Protein AF-A0AAW4WW04-F1 (afdb_monomer_lite)

Secondary structure (DSSP, 8-state):
--TT-SSSTT--GGGGTPPTT-S-HHHHHHHHHHHHHHHHHHHHHHT--HHHHHHHHHH-THHHHHHHTTTSS--HHHHHHHHHHHHT--

InterPro domains:
  IPR047194 CwlT-like, lysozyme domain [PF13702] (1-87)
  IPR047194 CwlT-like, lysozyme domain [cd16891] (1-89)

pLDDT: mean 97.0, std 4.24, range [63.0, 98.69]

Sequence (90 aa):
ESGGTLEDVMQSSESLGLPPNSLSTEESIKQGCKYFSELLAAAETKGCDLNSVIQSYNYGGGFLDYVAGHGKKYTFELAERFARDKSGGK

Radius of gyration: 13.83 Å; chains: 1; bounding box: 35×24×30 Å

Structure (mmCIF, N/CA/C/O backbone):
data_AF-A0AAW4WW04-F1
#
_entry.id   AF-A0AAW4WW04-F1
#
loop_
_atom_site.group_PDB
_atom_site.id
_atom_site.type_symbol
_atom_site.label_atom_id
_atom_site.label_alt_id
_atom_site.label_comp_id
_atom_site.label_asym_id
_atom_site.label_entity_id
_atom_site.label_seq_id
_atom_site.pdbx_PDB_ins_code
_atom_site.Cartn_x
_atom_site.Cartn_y
_atom_site.Cartn_z
_atom_site.occupancy
_atom_site.B_iso_or_equiv
_atom_site.auth_seq_id
_atom_site.auth_comp_id
_atom_site.auth_asym_id
_atom_site.auth_atom_id
_atom_site.pdbx_PDB_model_num
ATOM 1 N N . GLU A 1 1 ? 6.448 -9.457 -1.742 1.00 87.81 1 GLU A N 1
ATOM 2 C CA . GLU A 1 1 ? 6.078 -9.259 -3.160 1.00 87.81 1 GLU A CA 1
ATOM 3 C C . GLU A 1 1 ? 6.829 -10.194 -4.107 1.00 87.81 1 GLU A C 1
ATOM 5 O O . GLU A 1 1 ? 6.404 -11.328 -4.255 1.00 87.81 1 GLU A O 1
ATOM 10 N N . SER A 1 2 ? 7.964 -9.807 -4.696 1.00 90.25 2 SER A N 1
ATOM 11 C CA . SER A 1 2 ? 8.607 -10.578 -5.787 1.00 90.25 2 SER A CA 1
ATOM 12 C C . SER A 1 2 ? 9.508 -11.753 -5.363 1.00 90.25 2 SER A C 1
ATOM 14 O O . SER A 1 2 ? 10.146 -12.390 -6.203 1.00 90.25 2 SER A O 1
ATOM 16 N N . GLY A 1 3 ? 9.690 -11.977 -4.058 1.00 92.44 3 GLY A N 1
ATOM 17 C CA . GLY A 1 3 ? 10.741 -12.867 -3.547 1.00 92.44 3 GLY A CA 1
ATOM 18 C C . GLY A 1 3 ? 12.172 -12.396 -3.860 1.00 92.44 3 GLY A C 1
ATOM 19 O O . GLY A 1 3 ? 13.104 -13.178 -3.711 1.00 92.44 3 GLY A O 1
ATOM 20 N N . GLY A 1 4 ? 12.355 -11.145 -4.304 1.00 91.75 4 GLY A N 1
ATOM 21 C CA . GLY A 1 4 ? 13.664 -10.593 -4.670 1.00 91.75 4 GLY A CA 1
ATOM 22 C C . GLY A 1 4 ? 14.100 -10.885 -6.108 1.00 91.75 4 GLY A C 1
ATOM 23 O O . GLY A 1 4 ? 15.274 -10.719 -6.418 1.00 91.75 4 GLY A O 1
ATOM 24 N N . THR A 1 5 ? 13.193 -11.361 -6.969 1.00 94.50 5 THR A N 1
ATOM 25 C CA . THR A 1 5 ? 13.547 -11.894 -8.301 1.00 94.50 5 THR A CA 1
ATOM 26 C C . THR A 1 5 ? 13.169 -10.995 -9.479 1.00 94.50 5 THR A C 1
ATOM 28 O O . THR A 1 5 ? 13.672 -11.207 -10.580 1.00 94.50 5 THR A O 1
ATOM 31 N N . LEU A 1 6 ? 12.304 -10.000 -9.264 1.00 94.50 6 LEU A N 1
ATOM 32 C CA . LEU A 1 6 ? 11.858 -9.055 -10.293 1.00 94.50 6 LEU A CA 1
ATOM 33 C C . LEU A 1 6 ? 12.579 -7.712 -10.143 1.00 94.50 6 LEU A C 1
ATOM 35 O O . LEU A 1 6 ? 12.938 -7.334 -9.027 1.00 94.50 6 LEU A O 1
ATOM 39 N N . GLU A 1 7 ? 12.741 -6.980 -11.252 1.00 95.62 7 GLU A N 1
ATOM 40 C CA . GLU A 1 7 ? 13.305 -5.622 -11.224 1.00 95.62 7 GLU A CA 1
ATOM 41 C C . GLU A 1 7 ? 12.437 -4.692 -10.379 1.00 95.62 7 GLU A C 1
ATOM 43 O O . GLU A 1 7 ? 12.954 -4.067 -9.455 1.00 95.62 7 GLU A O 1
ATOM 48 N N . ASP A 1 8 ? 11.119 -4.700 -10.591 1.00 97.38 8 ASP A N 1
ATOM 49 C CA . ASP A 1 8 ? 10.157 -4.076 -9.683 1.00 97.38 8 ASP A CA 1
ATOM 50 C C . ASP A 1 8 ? 9.980 -4.937 -8.419 1.00 97.38 8 ASP A C 1
ATOM 52 O O . ASP A 1 8 ? 8.977 -5.630 -8.214 1.00 97.38 8 ASP A O 1
ATOM 56 N N . VAL A 1 9 ? 11.013 -4.936 -7.577 1.00 97.31 9 VAL A N 1
ATOM 57 C CA . VAL A 1 9 ? 11.180 -5.862 -6.451 1.00 97.31 9 VAL A CA 1
ATOM 58 C C . VAL A 1 9 ? 10.065 -5.756 -5.402 1.00 97.31 9 VAL A C 1
ATOM 60 O O . VAL A 1 9 ? 9.678 -6.769 -4.807 1.00 97.31 9 VAL A O 1
ATOM 63 N N . MET A 1 10 ? 9.521 -4.553 -5.211 1.00 97.94 10 MET A N 1
ATOM 64 C CA . MET A 1 10 ? 8.413 -4.235 -4.307 1.00 97.94 10 MET A CA 1
ATOM 65 C C . MET A 1 10 ? 7.035 -4.310 -4.981 1.00 97.94 10 MET A C 1
ATOM 67 O O . MET A 1 10 ? 6.051 -4.048 -4.290 1.00 97.94 10 MET A O 1
ATOM 71 N N . GLN A 1 11 ? 6.963 -4.624 -6.285 1.00 98.12 11 GLN A N 1
ATOM 72 C CA . GLN A 1 11 ? 5.733 -4.570 -7.096 1.00 98.12 11 GLN A CA 1
ATOM 73 C C . GLN A 1 11 ? 4.961 -3.265 -6.853 1.00 98.12 11 GLN A C 1
ATOM 75 O O . GLN A 1 11 ? 3.807 -3.262 -6.428 1.00 98.12 11 GLN A O 1
ATOM 80 N N . SER A 1 12 ? 5.663 -2.141 -6.996 1.00 97.94 12 SER A N 1
ATOM 81 C CA . SER A 1 12 ? 5.163 -0.819 -6.615 1.00 97.94 12 SER A CA 1
ATOM 82 C C . SER A 1 12 ? 4.801 0.061 -7.815 1.00 97.94 12 SER A C 1
ATOM 84 O O . SER A 1 12 ? 4.296 1.169 -7.609 1.00 97.94 12 SER A O 1
ATOM 86 N N . SER A 1 13 ? 4.969 -0.424 -9.053 1.00 98.19 13 SER A N 1
ATOM 87 C CA . SER A 1 13 ? 4.578 0.286 -10.284 1.00 98.19 13 SER A CA 1
ATOM 88 C C . SER A 1 13 ? 3.105 0.710 -10.280 1.00 98.19 13 SER A C 1
ATOM 90 O O . SER A 1 13 ? 2.782 1.868 -10.556 1.00 98.19 13 SER A O 1
ATOM 92 N N . GLU A 1 14 ? 2.203 -0.192 -9.899 1.00 97.25 14 GLU A N 1
ATOM 93 C CA . GLU A 1 1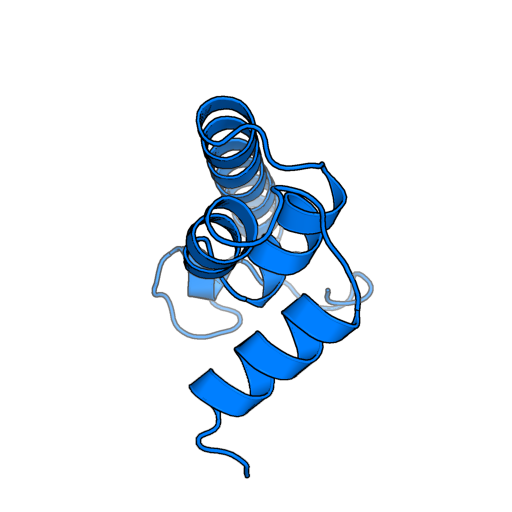4 ? 0.758 0.044 -9.885 1.00 97.25 14 GLU A CA 1
ATOM 94 C C . GLU A 1 14 ? 0.356 1.135 -8.883 1.00 97.25 14 GLU A C 1
ATOM 96 O O . GLU A 1 14 ? -0.610 1.860 -9.119 1.00 97.25 14 GLU A O 1
ATOM 101 N N . SER A 1 15 ? 1.133 1.329 -7.807 1.00 96.38 15 SER A N 1
ATOM 102 C CA . SER A 1 15 ? 0.902 2.421 -6.846 1.00 96.38 15 SER A CA 1
ATOM 103 C C . SER A 1 15 ? 1.132 3.816 -7.451 1.00 96.38 15 SER A C 1
ATOM 105 O O . SER A 1 15 ? 0.624 4.806 -6.924 1.00 96.38 15 SER A O 1
ATOM 107 N N . LEU A 1 16 ? 1.855 3.899 -8.575 1.00 96.50 16 LEU A N 1
ATOM 108 C CA . LEU A 1 16 ? 2.024 5.106 -9.394 1.00 96.50 16 LEU A CA 1
ATOM 109 C C . LEU A 1 16 ? 1.064 5.164 -10.591 1.00 96.50 16 LEU A C 1
ATOM 111 O O . LEU A 1 16 ? 1.116 6.118 -11.366 1.00 96.50 16 LEU A O 1
ATOM 115 N N . GLY A 1 17 ? 0.207 4.157 -10.773 1.00 96.62 17 GLY A N 1
ATOM 116 C CA . GLY A 1 17 ? -0.630 4.024 -11.966 1.00 96.62 17 GLY A CA 1
ATOM 117 C C . GLY A 1 17 ? 0.149 3.638 -13.227 1.00 96.62 17 GLY A C 1
ATOM 118 O O . GLY A 1 17 ? -0.352 3.835 -14.334 1.00 96.62 17 GLY A O 1
ATOM 119 N N . LEU A 1 18 ? 1.367 3.108 -13.078 1.00 97.62 18 LEU A N 1
ATOM 120 C CA . LEU A 1 18 ? 2.145 2.563 -14.188 1.00 97.62 18 LEU A CA 1
ATOM 121 C C . LEU A 1 18 ? 1.702 1.125 -14.506 1.00 97.62 18 LEU A C 1
ATOM 123 O O . LEU A 1 18 ? 1.124 0.454 -13.646 1.00 97.62 18 LEU A O 1
ATOM 127 N N . PRO A 1 19 ? 1.990 0.618 -15.719 1.00 97.69 19 PRO A N 1
ATOM 128 C CA . PRO A 1 19 ? 1.863 -0.806 -16.009 1.00 97.69 19 PRO A CA 1
ATOM 129 C C . PRO A 1 19 ? 2.685 -1.666 -15.027 1.00 97.69 19 PRO A C 1
ATOM 131 O O . PRO A 1 19 ? 3.720 -1.202 -14.539 1.00 97.69 19 PRO A O 1
ATOM 134 N N . PRO A 1 20 ? 2.287 -2.922 -14.766 1.00 9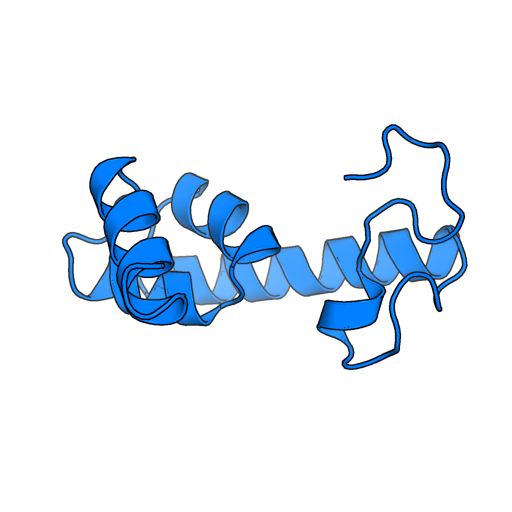6.75 20 PRO A N 1
ATOM 135 C CA . PRO A 1 20 ? 3.043 -3.817 -13.891 1.00 96.75 20 PRO A CA 1
ATOM 136 C C . PRO A 1 20 ? 4.501 -3.976 -14.338 1.00 96.75 20 PRO A C 1
ATOM 138 O O . PRO A 1 20 ? 4.764 -4.097 -15.536 1.00 96.75 20 PRO A O 1
ATOM 141 N N . ASN A 1 21 ? 5.432 -4.048 -13.381 1.00 97.00 21 ASN A N 1
ATOM 142 C CA . ASN A 1 21 ? 6.871 -4.233 -13.625 1.00 97.00 21 ASN A CA 1
ATOM 143 C C . ASN A 1 21 ? 7.532 -3.123 -14.467 1.00 97.00 21 ASN A C 1
ATOM 145 O O . ASN A 1 21 ? 8.387 -3.407 -15.304 1.00 97.00 21 ASN A O 1
ATOM 149 N N . SER A 1 22 ? 7.137 -1.865 -14.261 1.00 98.00 22 SER A N 1
ATOM 150 C CA . SER A 1 22 ? 7.691 -0.713 -14.994 1.00 98.00 22 SER A CA 1
ATOM 151 C C . SER A 1 22 ? 8.884 -0.043 -14.309 1.00 98.00 22 SER A C 1
ATOM 153 O O . SER A 1 22 ? 9.590 0.728 -14.954 1.00 98.00 22 SER A O 1
ATOM 155 N N . LEU A 1 23 ? 9.084 -0.271 -13.009 1.00 98.00 23 LEU A N 1
ATOM 156 C CA . LEU A 1 23 ? 10.144 0.367 -12.225 1.00 98.00 23 LEU A CA 1
ATOM 157 C C . LEU A 1 23 ? 11.400 -0.504 -12.152 1.00 98.00 23 LEU A C 1
ATOM 159 O O . LEU A 1 23 ? 11.311 -1.719 -11.972 1.00 98.00 23 LEU A O 1
ATOM 163 N N . SER A 1 24 ? 12.570 0.136 -12.185 1.00 98.38 24 SER A N 1
ATOM 164 C CA . SER A 1 24 ? 13.822 -0.516 -11.788 1.00 98.38 24 SER A CA 1
ATOM 165 C C . SER A 1 24 ? 13.834 -0.838 -10.286 1.00 98.38 24 SER A C 1
ATOM 167 O O . SER A 1 24 ? 13.010 -0.344 -9.519 1.00 98.38 24 SER A O 1
ATOM 169 N N . THR A 1 25 ? 14.808 -1.622 -9.820 1.00 98.31 25 THR A N 1
ATOM 170 C CA . THR A 1 25 ? 14.901 -2.028 -8.405 1.00 98.31 25 THR A CA 1
ATOM 171 C C . THR A 1 25 ? 15.039 -0.857 -7.441 1.00 98.31 25 THR A C 1
ATOM 173 O O . THR A 1 25 ? 14.362 -0.832 -6.413 1.00 98.31 25 THR A O 1
ATOM 176 N N . GLU A 1 26 ? 15.874 0.133 -7.757 1.00 98.38 26 GLU A N 1
ATOM 177 C CA . GLU A 1 26 ? 16.040 1.309 -6.897 1.00 98.38 26 GLU A CA 1
ATOM 178 C C . GLU A 1 26 ? 14.754 2.145 -6.842 1.00 98.38 26 GLU A C 1
ATOM 180 O O . GLU A 1 26 ? 14.299 2.530 -5.760 1.00 98.38 26 GLU A O 1
ATOM 185 N N . GLU A 1 27 ? 14.123 2.374 -7.995 1.00 98.50 27 GLU A N 1
ATOM 186 C CA . GLU A 1 27 ? 12.854 3.099 -8.079 1.00 98.50 27 GLU A CA 1
ATOM 187 C C . GLU A 1 27 ? 11.728 2.352 -7.366 1.00 98.50 27 GLU A C 1
ATOM 189 O O . GLU A 1 27 ? 10.936 2.969 -6.658 1.00 98.50 27 GLU A O 1
ATOM 194 N N . SER A 1 28 ? 11.699 1.027 -7.490 1.00 98.62 28 SER A N 1
ATOM 195 C CA . SER A 1 28 ? 10.728 0.151 -6.847 1.00 98.62 28 SER A CA 1
ATOM 196 C C . SER A 1 28 ? 10.826 0.209 -5.324 1.00 98.62 28 SER A C 1
ATOM 198 O O . SER A 1 28 ? 9.805 0.374 -4.651 1.00 98.62 28 SER A O 1
ATOM 200 N N . ILE A 1 29 ? 12.042 0.154 -4.766 1.00 98.56 29 ILE A N 1
ATOM 201 C CA . ILE A 1 29 ? 12.283 0.307 -3.321 1.00 98.56 29 ILE A CA 1
ATOM 202 C C . ILE A 1 29 ? 11.867 1.704 -2.862 1.00 98.56 29 ILE A C 1
ATOM 204 O O . ILE A 1 29 ? 11.132 1.846 -1.882 1.00 98.56 29 ILE A O 1
ATOM 208 N N . LYS A 1 30 ? 12.302 2.744 -3.581 1.00 98.69 30 LYS A N 1
ATOM 209 C CA .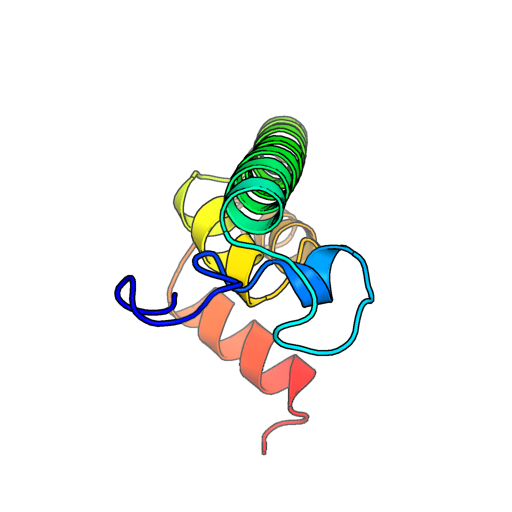 LYS A 1 30 ? 11.970 4.135 -3.258 1.00 98.69 30 LYS A CA 1
ATOM 210 C C . LYS A 1 30 ? 10.458 4.358 -3.249 1.00 98.69 30 LYS A C 1
ATOM 212 O O . LYS A 1 30 ? 9.930 4.938 -2.299 1.00 98.69 30 LYS A O 1
ATOM 217 N N . GLN A 1 31 ? 9.767 3.887 -4.282 1.00 98.62 31 GLN A N 1
ATOM 218 C CA . GLN A 1 31 ? 8.325 4.029 -4.412 1.00 98.62 31 GLN A CA 1
ATOM 219 C C . GLN A 1 31 ? 7.574 3.174 -3.387 1.00 98.62 31 GLN A C 1
ATOM 221 O O . GLN A 1 31 ? 6.641 3.674 -2.765 1.00 98.62 31 GLN A O 1
ATOM 226 N N . GLY A 1 32 ? 8.004 1.935 -3.144 1.00 98.38 32 GLY A N 1
ATOM 227 C CA . GLY A 1 32 ? 7.404 1.059 -2.136 1.00 98.38 32 GLY A CA 1
ATOM 228 C C . GLY A 1 32 ? 7.476 1.662 -0.730 1.00 98.38 32 GLY A C 1
ATOM 229 O O . GLY A 1 32 ? 6.463 1.729 -0.033 1.00 98.38 32 GLY A O 1
ATOM 230 N N . CYS A 1 33 ? 8.636 2.199 -0.336 1.00 98.56 33 CYS A N 1
ATOM 231 C CA . CYS A 1 33 ? 8.805 2.905 0.938 1.00 98.56 33 CYS A CA 1
ATOM 232 C C . CYS A 1 33 ? 7.936 4.166 1.026 1.00 98.56 33 CYS A C 1
ATOM 234 O O . CYS A 1 33 ? 7.283 4.394 2.047 1.00 98.56 33 CYS A O 1
ATOM 236 N N . LYS A 1 34 ? 7.895 4.974 -0.044 1.00 98.62 34 LYS A N 1
ATOM 237 C CA . LYS A 1 34 ? 7.033 6.162 -0.113 1.00 98.62 34 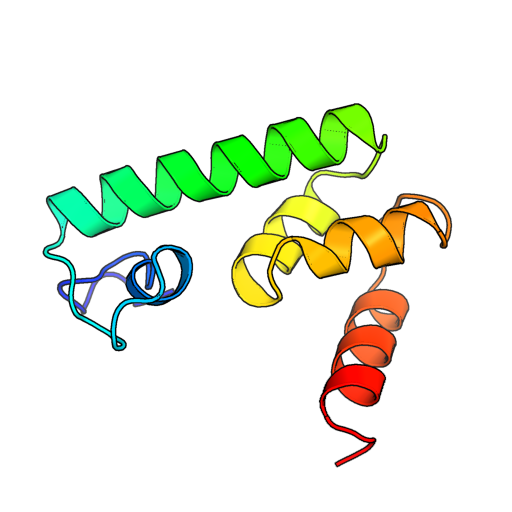LYS A CA 1
ATOM 238 C C . LYS A 1 34 ? 5.566 5.775 0.073 1.00 98.62 34 LYS A C 1
ATOM 240 O O . LYS A 1 34 ? 4.914 6.311 0.965 1.00 98.62 34 LYS A O 1
ATOM 245 N N . TYR A 1 35 ? 5.070 4.820 -0.708 1.00 98.56 35 TYR A N 1
ATOM 246 C CA . TYR A 1 35 ? 3.672 4.401 -0.663 1.00 98.56 35 TYR A CA 1
ATOM 247 C C . TYR A 1 35 ? 3.287 3.820 0.702 1.00 98.56 35 TYR A C 1
ATOM 249 O O . TYR A 1 35 ? 2.269 4.200 1.278 1.00 98.56 35 TYR A O 1
ATOM 257 N N . PHE A 1 36 ? 4.138 2.970 1.285 1.00 98.62 36 PHE A N 1
ATOM 258 C CA . PHE A 1 36 ? 3.903 2.433 2.625 1.00 98.62 36 PHE A CA 1
ATOM 259 C C . PHE A 1 36 ? 3.854 3.538 3.692 1.00 98.62 36 PHE A C 1
ATOM 261 O O . PHE A 1 36 ? 3.000 3.497 4.576 1.00 98.62 36 PHE A O 1
ATOM 268 N N . SER A 1 37 ? 4.714 4.560 3.596 1.00 98.56 37 SER A N 1
ATOM 269 C CA . SER A 1 37 ? 4.684 5.702 4.522 1.00 98.56 37 SER A CA 1
ATOM 270 C C . SER A 1 37 ? 3.399 6.535 4.408 1.00 98.56 37 SER A C 1
ATOM 272 O O . SER A 1 37 ? 2.860 6.975 5.423 1.00 98.56 37 SER A O 1
ATOM 274 N N . GLU A 1 38 ? 2.854 6.691 3.197 1.00 98.62 38 GLU A N 1
ATOM 275 C CA . GLU A 1 38 ? 1.577 7.377 2.961 1.00 98.62 38 GLU A CA 1
ATOM 276 C C . GLU A 1 38 ? 0.403 6.587 3.557 1.00 98.62 38 GLU A C 1
ATOM 278 O O . GLU A 1 38 ? -0.477 7.168 4.197 1.00 98.62 38 GLU A O 1
ATOM 283 N N . LEU A 1 39 ? 0.412 5.257 3.415 1.00 98.69 39 LEU A N 1
ATOM 284 C CA . LEU A 1 39 ? -0.575 4.378 4.047 1.00 98.69 39 LEU A CA 1
ATOM 285 C C . LEU A 1 39 ? -0.482 4.422 5.577 1.00 98.69 39 LEU A C 1
ATOM 287 O O . LEU A 1 39 ? -1.514 4.465 6.246 1.00 98.69 39 LEU A O 1
ATOM 291 N N . LEU A 1 40 ? 0.732 4.445 6.132 1.00 98.69 40 LEU A N 1
ATOM 292 C CA . LEU A 1 40 ? 0.948 4.544 7.574 1.00 98.69 40 LEU A CA 1
ATOM 293 C C . LEU A 1 40 ? 0.389 5.862 8.128 1.00 98.69 40 LEU A C 1
ATOM 295 O O . LEU A 1 40 ? -0.414 5.834 9.057 1.00 98.69 40 LEU A O 1
ATOM 299 N N . ALA A 1 41 ? 0.713 6.998 7.503 1.00 98.69 41 ALA A N 1
ATOM 300 C CA . ALA A 1 41 ? 0.183 8.305 7.898 1.00 98.69 41 ALA A CA 1
ATOM 301 C C . ALA A 1 41 ? -1.355 8.372 7.795 1.00 98.69 41 ALA A C 1
ATOM 303 O O . ALA A 1 41 ? -2.039 8.934 8.660 1.00 98.69 41 ALA A O 1
ATOM 304 N N . ALA A 1 42 ? -1.929 7.760 6.753 1.00 98.50 42 ALA A N 1
ATOM 305 C CA . ALA A 1 42 ? -3.376 7.657 6.602 1.00 98.50 42 ALA A CA 1
ATOM 306 C C . ALA A 1 42 ? -4.012 6.787 7.700 1.00 98.50 42 ALA A C 1
ATOM 308 O O . ALA A 1 42 ? -5.078 7.136 8.214 1.00 98.50 42 ALA A O 1
ATOM 309 N N . ALA A 1 43 ? -3.377 5.675 8.078 1.00 98.56 43 ALA A N 1
ATOM 310 C CA . ALA A 1 43 ? -3.849 4.810 9.153 1.00 98.56 43 ALA A CA 1
ATOM 311 C C . ALA A 1 43 ? -3.764 5.499 10.517 1.00 98.56 43 ALA A C 1
ATOM 313 O O . ALA A 1 43 ? -4.736 5.431 11.264 1.00 98.56 43 ALA A O 1
ATOM 314 N N . GLU A 1 44 ? -2.684 6.226 10.811 1.00 98.38 44 GLU A N 1
ATOM 315 C CA . GLU A 1 44 ? -2.550 7.033 12.032 1.00 98.38 44 GLU A CA 1
ATOM 316 C C . GLU A 1 44 ? -3.677 8.063 12.143 1.00 98.38 44 GLU A C 1
ATOM 318 O O . GLU A 1 44 ? -4.363 8.132 13.163 1.00 98.38 44 GLU A O 1
ATOM 323 N N . THR A 1 45 ? -3.950 8.788 11.054 1.00 98.38 45 THR A N 1
ATOM 324 C CA . THR A 1 45 ? -5.048 9.768 10.989 1.00 98.38 45 THR A CA 1
ATOM 325 C C . THR A 1 45 ? -6.414 9.116 11.239 1.00 98.38 45 THR A C 1
ATOM 327 O O . THR A 1 45 ? -7.284 9.700 11.886 1.00 98.38 45 THR A O 1
ATOM 330 N N . LYS A 1 46 ? -6.618 7.888 10.748 1.00 98.19 46 LYS A N 1
ATOM 331 C CA . LYS A 1 46 ? -7.875 7.130 10.896 1.00 98.19 46 LYS A CA 1
ATOM 332 C C . LYS A 1 46 ? -7.949 6.332 12.206 1.00 98.19 46 LYS A C 1
ATOM 334 O O . LYS A 1 46 ? -9.023 5.848 12.576 1.00 98.19 46 LYS A O 1
ATOM 339 N N . GLY A 1 47 ? -6.832 6.205 12.921 1.00 98.31 47 GLY A N 1
ATOM 340 C CA . GLY A 1 47 ? -6.674 5.360 14.102 1.00 98.31 47 GLY A CA 1
ATOM 341 C C . GLY A 1 47 ? -6.708 3.858 13.804 1.00 98.31 47 GLY A C 1
ATOM 342 O O . GLY A 1 47 ? -7.182 3.106 14.652 1.00 98.31 47 GLY A O 1
ATOM 343 N N . CYS A 1 48 ? -6.281 3.438 12.609 1.00 98.62 48 CYS A N 1
ATOM 344 C CA . CYS A 1 48 ? -6.200 2.030 12.208 1.00 98.62 48 CYS A CA 1
ATOM 345 C C . CYS A 1 48 ? -4.871 1.386 12.631 1.00 98.62 48 CYS A C 1
ATOM 347 O O . CYS A 1 48 ? -3.863 2.069 12.797 1.00 98.62 48 CYS A O 1
ATOM 349 N N . ASP A 1 49 ? -4.863 0.063 12.792 1.00 98.38 49 ASP A N 1
ATOM 350 C CA . ASP A 1 49 ? -3.667 -0.693 13.172 1.00 98.38 49 ASP A CA 1
ATOM 351 C C . ASP A 1 49 ? -2.698 -0.957 12.002 1.00 98.38 49 ASP A C 1
ATOM 353 O O . ASP A 1 49 ? -3.031 -0.828 10.823 1.00 98.38 49 ASP A O 1
ATOM 357 N N . LEU A 1 50 ? -1.470 -1.366 12.339 1.00 98.56 50 LEU A N 1
ATOM 358 C CA . LEU A 1 50 ? -0.419 -1.652 11.357 1.00 98.56 50 LEU A CA 1
ATOM 359 C C . LEU A 1 50 ? -0.810 -2.773 10.382 1.00 98.56 50 LEU A C 1
ATOM 361 O O . LEU A 1 50 ? -0.466 -2.714 9.206 1.00 98.56 50 LEU A O 1
ATOM 365 N N . ASN A 1 51 ? -1.561 -3.775 10.840 1.00 98.56 51 ASN A N 1
ATOM 366 C CA . ASN A 1 51 ? -2.038 -4.848 9.967 1.00 98.56 51 ASN A CA 1
ATOM 367 C C . ASN A 1 51 ? -2.959 -4.311 8.861 1.00 98.56 51 ASN A C 1
ATOM 369 O O . ASN A 1 51 ? -2.892 -4.781 7.725 1.00 98.56 51 ASN A O 1
ATOM 373 N N . SER A 1 52 ? -3.753 -3.275 9.151 1.00 98.62 52 SER A N 1
ATOM 374 C CA . SER A 1 52 ? -4.546 -2.583 8.132 1.00 98.62 52 SER A CA 1
ATOM 375 C C . SER A 1 52 ? -3.664 -1.884 7.096 1.00 98.62 52 SER A C 1
ATOM 377 O O . SER A 1 52 ? -3.999 -1.899 5.914 1.00 98.62 52 SER A O 1
ATOM 379 N N . VAL A 1 53 ? -2.521 -1.317 7.502 1.00 98.69 53 VAL A N 1
ATOM 380 C CA . VAL A 1 53 ? -1.528 -0.713 6.587 1.00 98.69 53 VAL A CA 1
ATOM 381 C C . VAL A 1 53 ? -0.930 -1.775 5.669 1.00 98.69 53 VAL A C 1
ATOM 383 O O . VAL A 1 53 ? -0.917 -1.591 4.454 1.00 98.69 53 VAL A O 1
ATOM 386 N N . ILE A 1 54 ? -0.496 -2.903 6.238 1.00 98.50 54 ILE A N 1
ATOM 387 C CA . ILE A 1 54 ? 0.094 -4.020 5.488 1.00 98.50 54 ILE A CA 1
ATOM 388 C C . ILE A 1 54 ? -0.891 -4.530 4.432 1.00 98.50 54 ILE A C 1
ATOM 390 O O . ILE A 1 54 ? -0.538 -4.617 3.259 1.00 98.50 54 ILE A O 1
ATOM 394 N N . GLN A 1 55 ? -2.146 -4.792 4.808 1.00 98.62 55 GLN A N 1
ATOM 395 C CA . GLN A 1 55 ? -3.158 -5.239 3.847 1.00 98.62 55 GLN A CA 1
ATOM 396 C C . GLN A 1 55 ? -3.480 -4.163 2.798 1.00 98.62 55 GLN A C 1
ATOM 398 O O . GLN A 1 55 ? -3.727 -4.482 1.635 1.00 98.62 55 GLN A O 1
ATOM 403 N N . SER A 1 56 ? -3.440 -2.883 3.178 1.00 98.50 56 SER A N 1
ATOM 404 C CA . SER A 1 56 ? -3.670 -1.767 2.251 1.00 98.50 56 SER A CA 1
ATOM 405 C C . SER A 1 56 ? -2.545 -1.580 1.240 1.00 98.50 56 SER A C 1
ATOM 407 O O . SER A 1 56 ? -2.787 -0.987 0.195 1.00 98.50 56 SER A O 1
ATOM 409 N N . TYR A 1 57 ? -1.343 -2.105 1.491 1.00 98.31 57 TYR A N 1
ATOM 410 C CA . TYR A 1 57 ? -0.301 -2.145 0.464 1.00 98.31 57 TYR A CA 1
ATOM 411 C C . TYR A 1 57 ? -0.748 -2.998 -0.735 1.00 98.31 57 TYR A C 1
ATOM 413 O O . TYR A 1 57 ? -0.488 -2.639 -1.877 1.00 98.31 57 TYR A O 1
ATOM 421 N N . ASN A 1 58 ? -1.494 -4.080 -0.481 1.00 97.56 58 ASN A N 1
ATOM 422 C CA . ASN A 1 58 ? -2.044 -4.953 -1.518 1.00 97.56 58 ASN A CA 1
ATOM 423 C C . ASN A 1 58 ? -3.412 -4.482 -2.052 1.00 97.56 58 ASN A C 1
ATOM 425 O O . ASN A 1 58 ? -3.654 -4.517 -3.253 1.00 97.56 58 ASN A O 1
ATOM 429 N N . TYR A 1 59 ? -4.320 -4.044 -1.175 1.00 97.75 59 TYR A N 1
ATOM 430 C CA . TYR A 1 59 ? -5.696 -3.659 -1.545 1.00 97.75 59 TYR A CA 1
ATOM 431 C C . TYR A 1 59 ? -5.868 -2.177 -1.903 1.00 97.75 59 TYR A C 1
ATOM 433 O O . TYR A 1 59 ? -6.946 -1.756 -2.333 1.00 97.75 59 TYR A O 1
ATOM 441 N N . GLY A 1 60 ? -4.820 -1.380 -1.720 1.00 97.38 60 GLY A N 1
ATOM 442 C CA . GLY A 1 60 ? -4.857 0.069 -1.823 1.00 97.38 60 GLY A CA 1
ATOM 443 C C . GLY A 1 60 ? -5.460 0.750 -0.590 1.00 97.38 60 GLY A C 1
ATOM 444 O O . GLY A 1 60 ? -6.123 0.141 0.254 1.00 97.38 60 GLY A O 1
ATOM 445 N N . GLY A 1 61 ? -5.271 2.070 -0.510 1.00 96.81 61 GLY A N 1
ATOM 446 C CA . GLY A 1 61 ? -5.685 2.889 0.639 1.00 96.81 61 GLY A CA 1
ATOM 447 C C . GLY A 1 61 ? -7.185 2.867 0.964 1.00 96.81 61 GLY A C 1
ATOM 448 O O . GLY A 1 61 ? -7.558 3.155 2.100 1.00 96.81 61 GLY A O 1
ATOM 449 N N . GLY A 1 62 ? -8.042 2.462 0.020 1.00 97.75 62 GLY A N 1
ATOM 450 C CA . GLY A 1 62 ? -9.480 2.299 0.261 1.00 97.75 62 GLY A CA 1
ATOM 451 C C . GLY A 1 62 ? -9.811 1.222 1.301 1.00 97.75 62 GLY A C 1
ATOM 452 O O . GLY A 1 62 ? -10.871 1.281 1.924 1.00 97.75 62 GLY A O 1
ATOM 453 N N . PHE A 1 63 ? -8.905 0.268 1.547 1.00 98.50 63 PHE A N 1
ATOM 454 C CA . PHE A 1 63 ? -9.075 -0.694 2.634 1.00 98.50 63 PHE A CA 1
ATOM 455 C C . PHE A 1 63 ? -8.955 -0.034 4.019 1.00 98.50 63 PHE A C 1
ATOM 457 O O . PHE A 1 63 ? -9.705 -0.392 4.926 1.00 98.50 63 PHE A O 1
ATOM 464 N N . LEU A 1 64 ? -8.110 0.995 4.181 1.00 98.56 64 LEU A N 1
ATOM 465 C CA . LEU A 1 64 ? -8.048 1.772 5.428 1.00 98.56 64 LEU A CA 1
ATOM 466 C C . LEU A 1 64 ? -9.367 2.491 5.716 1.00 98.56 64 LEU A C 1
ATOM 468 O O . LEU A 1 64 ? -9.795 2.531 6.866 1.00 98.56 64 LEU A O 1
ATOM 472 N N . ASP A 1 65 ? -10.021 3.046 4.692 1.00 98.31 65 ASP A N 1
ATOM 473 C CA . ASP A 1 65 ? -11.334 3.687 4.855 1.00 98.31 65 ASP A CA 1
ATOM 474 C C . ASP A 1 65 ? -12.391 2.672 5.293 1.00 98.31 65 ASP A C 1
ATOM 476 O O . ASP A 1 65 ? -13.199 2.944 6.184 1.00 98.31 65 ASP A O 1
ATOM 480 N N . TYR A 1 66 ? -12.339 1.470 4.715 1.00 98.31 66 TYR A N 1
ATOM 481 C CA . TYR A 1 66 ? -13.216 0.375 5.098 1.00 98.31 66 TYR A CA 1
ATOM 482 C C . TYR A 1 66 ? -13.005 -0.028 6.563 1.00 98.31 66 TYR A C 1
ATOM 484 O O . TYR A 1 66 ? -13.962 -0.027 7.335 1.00 98.31 66 TYR A O 1
ATOM 492 N N . VAL A 1 67 ? -11.769 -0.300 6.990 1.00 98.56 67 VAL A N 1
ATOM 493 C CA . VAL A 1 67 ? -11.476 -0.697 8.380 1.00 98.56 67 VAL A CA 1
ATOM 494 C C . VAL A 1 67 ? -11.799 0.421 9.377 1.00 98.56 67 VAL A C 1
ATOM 496 O O . VAL A 1 67 ? -12.323 0.144 10.461 1.00 98.56 67 VAL A O 1
ATOM 499 N N . ALA A 1 68 ? -11.570 1.687 9.015 1.00 98.31 68 ALA A N 1
ATOM 500 C CA . ALA A 1 68 ? -11.898 2.833 9.863 1.00 98.31 68 ALA A CA 1
ATOM 501 C C . ALA A 1 68 ? -13.391 2.880 10.238 1.00 98.31 68 ALA A C 1
ATOM 503 O O . ALA A 1 68 ? -13.730 3.228 11.372 1.00 98.31 68 ALA A 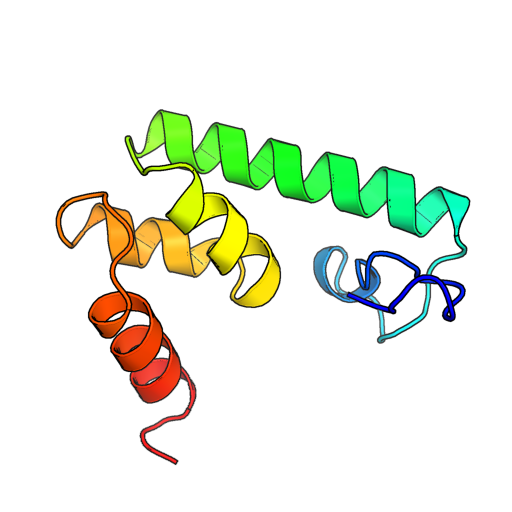O 1
ATOM 504 N N . GLY A 1 69 ? -14.271 2.472 9.315 1.00 98.00 69 GLY A N 1
ATOM 505 C CA . GLY A 1 69 ? -15.712 2.330 9.548 1.00 98.00 69 GLY A CA 1
ATOM 506 C C . GLY A 1 69 ? -16.128 1.060 10.303 1.00 98.00 69 GLY A C 1
ATOM 507 O O . GLY A 1 69 ? -17.275 0.966 10.732 1.00 98.00 69 GLY A O 1
ATOM 508 N N . HIS A 1 70 ? -15.220 0.098 10.501 1.00 98.12 70 HIS A N 1
ATOM 509 C CA . HIS A 1 70 ? -15.515 -1.243 11.026 1.00 98.12 70 HIS A CA 1
ATOM 510 C C . HIS A 1 70 ? -14.650 -1.619 12.239 1.00 98.12 70 HIS A C 1
ATOM 512 O O . HIS A 1 70 ? -14.154 -2.735 12.359 1.00 98.12 70 HIS A O 1
ATOM 518 N N . GLY A 1 71 ? -14.471 -0.682 13.171 1.00 97.25 71 GLY A N 1
ATOM 519 C CA . GLY A 1 71 ? -13.789 -0.953 14.443 1.00 97.25 71 GLY A CA 1
ATOM 520 C C . GLY A 1 71 ? -12.281 -0.702 14.434 1.00 97.25 71 GLY A C 1
ATOM 521 O O . GLY A 1 71 ? -11.631 -0.952 15.449 1.00 97.25 71 GLY A O 1
ATOM 522 N N . LYS A 1 72 ? -11.740 -0.145 13.339 1.00 98.19 72 LYS A N 1
ATOM 523 C CA . LYS A 1 72 ? -10.370 0.393 13.235 1.00 98.19 72 LYS A CA 1
ATOM 524 C C . LYS A 1 72 ? -9.249 -0.624 13.483 1.00 98.19 72 LYS A C 1
ATOM 526 O O . LYS A 1 72 ? -8.109 -0.249 13.741 1.00 98.19 72 LYS A O 1
ATOM 531 N N . LYS A 1 73 ? -9.559 -1.913 13.426 1.00 98.50 73 LYS A N 1
ATOM 532 C CA . LYS A 1 73 ? -8.582 -2.991 13.554 1.00 98.50 73 LYS A CA 1
ATOM 533 C C . LYS A 1 73 ? -8.766 -3.960 12.414 1.00 98.50 73 LYS A C 1
ATOM 535 O O . LYS A 1 73 ? -9.899 -4.290 12.064 1.00 98.50 73 LYS A O 1
ATOM 540 N N . TYR A 1 74 ? -7.656 -4.420 11.868 1.00 98.62 74 TYR A N 1
ATOM 541 C CA . TYR A 1 74 ? -7.674 -5.482 10.888 1.00 98.62 74 TYR A CA 1
ATOM 542 C C . TYR A 1 74 ? -8.290 -6.747 11.495 1.00 98.62 74 TYR A C 1
ATOM 544 O O . TYR A 1 74 ? -7.937 -7.161 12.603 1.00 98.62 74 TYR A O 1
ATOM 552 N N . THR A 1 75 ? -9.151 -7.404 10.723 1.00 98.56 75 THR A N 1
ATOM 553 C CA . THR A 1 75 ? -9.495 -8.812 10.921 1.00 98.56 75 THR A CA 1
ATOM 554 C C . THR A 1 75 ? -9.504 -9.513 9.570 1.00 98.56 75 THR A C 1
ATOM 556 O O . THR A 1 75 ? -9.681 -8.875 8.526 1.00 98.56 75 THR A O 1
ATOM 559 N N . PHE A 1 76 ? -9.331 -10.833 9.588 1.00 97.94 76 PHE A N 1
ATOM 560 C CA . PHE A 1 76 ? -9.410 -11.640 8.373 1.00 97.94 76 PHE A CA 1
ATOM 561 C C . PHE A 1 76 ? -10.780 -11.494 7.692 1.00 97.94 76 PHE A C 1
ATOM 563 O O . PHE A 1 76 ? -10.860 -11.331 6.479 1.00 97.94 76 PHE A O 1
ATOM 570 N N . GLU A 1 77 ? -11.858 -11.451 8.475 1.00 98.25 77 GLU A N 1
ATOM 571 C CA . GLU A 1 77 ? -13.226 -11.308 7.974 1.00 98.25 77 GLU A CA 1
ATOM 572 C C . GLU A 1 77 ? -13.450 -9.957 7.287 1.00 98.25 77 GLU A C 1
ATOM 574 O O . GLU A 1 77 ? -14.201 -9.882 6.317 1.00 98.25 77 GLU A O 1
ATOM 579 N N . LEU A 1 78 ? -12.815 -8.877 7.761 1.00 98.38 78 LEU A N 1
ATOM 580 C CA . LEU A 1 78 ? -12.884 -7.580 7.083 1.00 98.38 78 LEU A CA 1
ATOM 581 C C . LEU A 1 78 ? -12.146 -7.606 5.743 1.00 98.38 78 LEU A C 1
ATOM 583 O O . LEU A 1 78 ? -12.662 -7.062 4.767 1.00 98.38 78 LEU A O 1
ATOM 587 N N . ALA A 1 79 ? -10.980 -8.253 5.677 1.00 98.31 79 ALA A N 1
ATOM 588 C CA . ALA A 1 79 ? -10.238 -8.418 4.429 1.00 98.31 79 ALA A CA 1
ATOM 589 C C . ALA A 1 79 ? -11.019 -9.264 3.411 1.00 98.31 79 ALA A C 1
ATOM 591 O O . ALA A 1 79 ? -11.187 -8.845 2.267 1.00 98.31 79 ALA A O 1
ATOM 592 N N . GLU A 1 80 ? -11.575 -10.400 3.842 1.00 98.00 80 GLU A N 1
ATOM 593 C CA . GLU A 1 80 ? -12.397 -11.278 3.002 1.00 98.00 80 GLU A CA 1
ATOM 594 C C . GLU A 1 80 ? -13.639 -10.551 2.467 1.00 98.00 80 GLU A C 1
ATOM 596 O O . GLU A 1 80 ? -13.930 -10.603 1.270 1.00 98.00 80 GLU A O 1
ATOM 601 N N . ARG A 1 81 ? -14.365 -9.830 3.333 1.00 97.75 81 ARG A N 1
ATOM 602 C CA . ARG A 1 81 ? -15.549 -9.061 2.922 1.00 97.75 81 ARG A CA 1
ATOM 603 C C . ARG A 1 81 ? -15.191 -7.969 1.929 1.00 97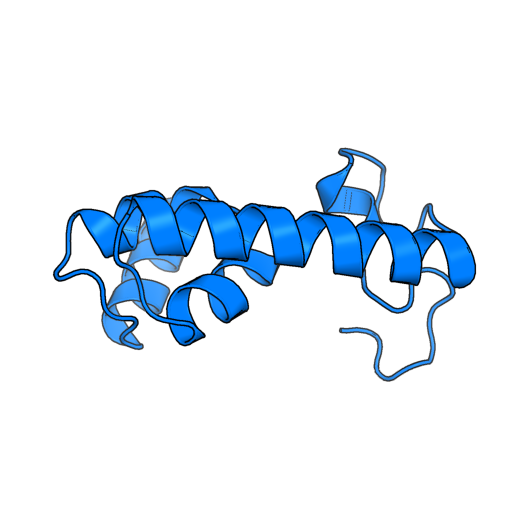.75 81 ARG A C 1
ATOM 605 O O . ARG A 1 81 ? -15.857 -7.860 0.906 1.00 97.75 81 ARG A O 1
ATOM 612 N N . PHE A 1 82 ? -14.128 -7.210 2.193 1.00 97.94 82 PHE A N 1
ATOM 613 C CA . PHE A 1 82 ? -13.670 -6.175 1.274 1.00 97.94 82 PHE A CA 1
ATOM 614 C C . PHE A 1 82 ? -13.319 -6.759 -0.100 1.00 97.94 82 PHE A C 1
ATOM 616 O O . PHE A 1 82 ? -13.753 -6.226 -1.120 1.00 97.94 82 PHE A O 1
ATOM 623 N N . ALA A 1 83 ? -12.588 -7.876 -0.136 1.00 97.75 83 ALA A N 1
ATOM 624 C CA . ALA A 1 83 ? -12.243 -8.557 -1.378 1.00 97.75 83 ALA A CA 1
ATOM 625 C C . ALA A 1 83 ? -13.491 -9.036 -2.133 1.00 97.75 83 ALA A C 1
ATOM 627 O O . ALA A 1 83 ? -13.623 -8.769 -3.327 1.00 97.75 83 ALA A O 1
ATOM 628 N N . ARG A 1 84 ? -14.440 -9.668 -1.433 1.00 97.12 84 ARG A N 1
ATOM 629 C CA . ARG A 1 84 ? -15.711 -10.130 -2.007 1.00 97.12 84 ARG A CA 1
ATOM 630 C C . ARG A 1 84 ? -16.538 -8.981 -2.583 1.00 97.12 84 ARG A C 1
ATOM 632 O O . ARG A 1 84 ? -17.089 -9.110 -3.674 1.00 97.12 84 ARG A O 1
ATOM 639 N N . ASP A 1 85 ? -16.614 -7.858 -1.874 1.00 95.81 85 ASP A N 1
ATOM 640 C CA . ASP A 1 85 ? -17.357 -6.679 -2.322 1.00 95.81 85 ASP A CA 1
ATOM 641 C C . ASP A 1 85 ? -16.701 -6.061 -3.571 1.00 95.81 85 ASP A C 1
ATOM 643 O O . ASP A 1 85 ? -17.397 -5.647 -4.500 1.00 95.81 85 ASP A O 1
ATOM 647 N N . LYS A 1 86 ? -15.361 -6.049 -3.640 1.00 94.94 86 LYS A N 1
ATOM 648 C CA . LYS A 1 86 ? -14.605 -5.571 -4.811 1.00 94.94 86 LYS A CA 1
ATOM 649 C C . LYS A 1 86 ? -14.635 -6.536 -5.999 1.00 94.94 86 LYS A C 1
ATOM 651 O O . LYS A 1 86 ? -14.599 -6.061 -7.132 1.00 94.94 86 LYS A O 1
ATOM 656 N N . SER A 1 87 ? -14.731 -7.849 -5.772 1.00 95.12 87 SER A N 1
ATOM 657 C CA . SER A 1 87 ? -14.839 -8.857 -6.842 1.00 95.12 87 SER A CA 1
ATOM 658 C C . SER A 1 87 ? -16.268 -9.040 -7.368 1.00 95.12 87 SER A C 1
ATOM 660 O O . SER A 1 87 ? -16.478 -9.677 -8.402 1.00 95.12 87 SER A O 1
ATOM 662 N N . GLY A 1 88 ? -17.267 -8.485 -6.673 1.00 93.50 88 GLY A N 1
ATOM 663 C CA . GLY A 1 88 ? -18.678 -8.731 -6.968 1.00 93.50 88 GLY A CA 1
ATOM 664 C C . GLY A 1 88 ? -19.124 -10.149 -6.599 1.00 93.50 88 GLY A C 1
ATOM 665 O O . GLY A 1 88 ? -20.035 -10.683 -7.232 1.00 93.50 88 GLY A O 1
ATOM 666 N N . GLY A 1 89 ? -18.475 -10.770 -5.608 1.00 85.81 89 GLY A N 1
ATOM 667 C CA . GLY A 1 89 ? -18.787 -12.121 -5.133 1.00 85.81 89 GLY A CA 1
ATOM 668 C C . GLY A 1 89 ? -18.332 -13.252 -6.054 1.00 85.81 89 GLY A C 1
ATOM 669 O O . GLY A 1 89 ? -18.861 -14.358 -5.945 1.00 85.81 89 GLY A O 1
ATOM 670 N N . LYS A 1 90 ? -17.401 -12.968 -6.966 1.00 63.00 90 LYS A N 1
ATOM 671 C CA . LYS A 1 90 ? -16.794 -13.932 -7.891 1.00 63.00 90 LYS A CA 1
ATOM 672 C C . LYS A 1 90 ? -15.389 -14.313 -7.457 1.00 63.00 90 LYS A C 1
ATOM 674 O O . LYS A 1 90 ? -14.744 -13.464 -6.793 1.00 63.00 90 LYS A O 1
#

Organism: NCBI:txid39491

Foldseek 3Di:
DQVCPAQLRQQQCVVVVHPTRPHGNVRSVVNNVVQLVVLVVLLVVLVADPVQSVLCSVVPSVSSVQCSVVVRYDDPVSSVVVVCVVVVND